Protein AF-A0ABC8KIW2-F1 (afdb_monomer_lite)

pLDDT: mean 92.4, std 3.96, range [75.5, 97.75]

Structure (mmCIF, N/CA/C/O backbone):
data_AF-A0ABC8KIW2-F1
#
_entry.id   AF-A0ABC8KIW2-F1
#
loop_
_atom_site.group_PDB
_atom_site.id
_atom_site.type_symbol
_atom_site.label_atom_id
_atom_site.label_alt_id
_atom_site.label_comp_id
_atom_site.label_asym_id
_atom_site.label_entity_id
_atom_site.label_seq_id
_atom_site.pdbx_PDB_ins_code
_atom_site.Cartn_x
_atom_site.Cartn_y
_atom_site.Cartn_z
_atom_site.occupancy
_atom_site.B_iso_or_equiv
_atom_site.auth_seq_id
_atom_site.auth_comp_id
_atom_site.auth_asym_id
_atom_site.auth_atom_id
_atom_site.pdbx_PDB_model_num
ATOM 1 N N . PRO A 1 1 ? -8.248 9.625 -2.676 1.00 75.50 1 PRO A N 1
ATOM 2 C CA . PRO A 1 1 ? -8.305 8.141 -2.552 1.00 75.50 1 PRO A CA 1
ATOM 3 C C . PRO A 1 1 ? -7.115 7.645 -1.723 1.00 75.50 1 PRO A C 1
ATOM 5 O O . PRO A 1 1 ? -6.129 8.363 -1.649 1.00 75.50 1 PRO A O 1
ATOM 8 N N . TYR A 1 2 ? -7.185 6.462 -1.115 1.00 84.50 2 TYR A N 1
ATOM 9 C CA . TYR A 1 2 ? -6.070 5.887 -0.351 1.00 84.50 2 TYR A CA 1
ATOM 10 C C . TYR A 1 2 ? -5.648 4.572 -0.984 1.00 84.50 2 TYR A C 1
ATOM 12 O O . TYR A 1 2 ? -6.501 3.802 -1.423 1.00 84.50 2 TYR A O 1
ATOM 20 N N . ALA A 1 3 ? -4.345 4.334 -1.056 1.00 90.50 3 ALA A N 1
ATOM 21 C CA . ALA A 1 3 ? -3.795 3.145 -1.678 1.00 90.50 3 ALA A CA 1
ATOM 22 C C . ALA A 1 3 ? -2.514 2.730 -0.958 1.00 90.50 3 ALA A C 1
ATOM 24 O O . ALA A 1 3 ? -1.725 3.585 -0.564 1.00 90.50 3 ALA A O 1
ATOM 25 N N . VAL A 1 4 ? -2.326 1.420 -0.813 1.00 92.06 4 VAL A N 1
ATOM 26 C CA . VAL A 1 4 ? -1.154 0.818 -0.174 1.00 92.06 4 VAL A CA 1
ATOM 27 C C . VAL A 1 4 ? -0.405 0.008 -1.220 1.00 92.06 4 VAL A C 1
ATOM 29 O O . VAL A 1 4 ? -0.997 -0.817 -1.921 1.00 92.06 4 VAL A O 1
ATOM 32 N N . ALA A 1 5 ? 0.897 0.259 -1.342 1.00 92.25 5 ALA A N 1
ATOM 33 C CA . ALA A 1 5 ? 1.755 -0.412 -2.309 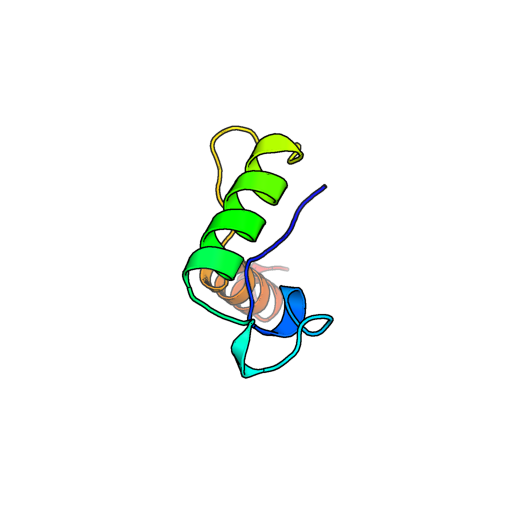1.00 92.25 5 ALA A CA 1
ATOM 34 C C . ALA A 1 5 ? 2.015 -1.865 -1.877 1.00 92.25 5 ALA A C 1
ATOM 36 O O . ALA A 1 5 ? 2.939 -2.156 -1.124 1.00 92.25 5 ALA A O 1
ATOM 37 N N . THR A 1 6 ? 1.175 -2.783 -2.352 1.00 89.12 6 THR A N 1
ATOM 38 C CA . THR A 1 6 ? 1.336 -4.232 -2.169 1.00 89.12 6 THR A CA 1
ATOM 39 C C . THR A 1 6 ? 1.653 -4.898 -3.505 1.00 89.12 6 THR A C 1
ATOM 41 O O . THR A 1 6 ? 1.408 -4.328 -4.566 1.00 89.12 6 THR A O 1
ATOM 44 N N . LYS A 1 7 ? 2.104 -6.158 -3.490 1.00 85.06 7 LYS A N 1
ATOM 45 C CA . LYS A 1 7 ? 2.262 -6.938 -4.733 1.00 85.06 7 LYS A CA 1
ATOM 46 C C . LYS A 1 7 ? 0.950 -7.073 -5.522 1.00 85.06 7 LYS A C 1
ATOM 48 O O . LYS A 1 7 ? 0.983 -7.164 -6.745 1.00 85.06 7 LYS A O 1
ATOM 53 N N . LEU A 1 8 ? -0.202 -7.045 -4.840 1.00 89.50 8 LEU A N 1
ATOM 54 C CA . LEU A 1 8 ? -1.519 -7.083 -5.483 1.00 89.50 8 LEU A CA 1
ATOM 55 C C . LEU A 1 8 ? -1.861 -5.785 -6.221 1.00 89.50 8 LEU A C 1
ATOM 57 O O . LEU A 1 8 ? -2.587 -5.832 -7.210 1.00 89.50 8 LEU A O 1
ATOM 61 N N . ALA A 1 9 ? -1.303 -4.644 -5.806 1.00 90.94 9 ALA A N 1
ATOM 62 C CA . ALA A 1 9 ? -1.496 -3.375 -6.508 1.00 90.94 9 ALA A CA 1
ATOM 63 C C . ALA A 1 9 ? -0.984 -3.430 -7.963 1.00 90.94 9 ALA A C 1
ATOM 65 O O . ALA A 1 9 ? -1.518 -2.757 -8.843 1.00 90.94 9 ALA A O 1
ATOM 66 N N . LEU A 1 10 ? 0.006 -4.289 -8.224 1.00 94.31 10 LEU A N 1
ATOM 67 C CA . LEU A 1 10 ? 0.606 -4.515 -9.538 1.00 94.31 10 LEU A CA 1
ATOM 68 C C . LEU A 1 10 ? 0.153 -5.834 -10.186 1.00 94.31 10 LEU A C 1
ATOM 70 O O . LEU A 1 10 ? 0.760 -6.287 -11.151 1.00 94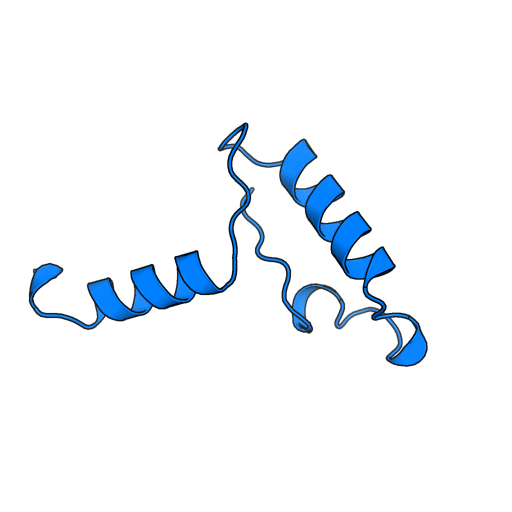.31 10 LEU A O 1
ATOM 74 N N . ALA A 1 11 ? -0.913 -6.472 -9.686 1.00 94.19 11 ALA A N 1
ATOM 75 C CA . ALA A 1 11 ? -1.360 -7.779 -10.184 1.00 94.19 11 ALA A CA 1
ATOM 76 C C . ALA A 1 11 ? -1.792 -7.765 -11.661 1.00 94.19 11 ALA A C 1
ATOM 78 O O . ALA A 1 11 ? -1.785 -8.808 -12.310 1.00 94.19 11 ALA A O 1
ATOM 79 N N . HIS A 1 12 ? -2.143 -6.590 -12.188 1.00 93.44 12 HIS A N 1
ATOM 80 C CA . HIS A 1 12 ? -2.485 -6.387 -13.594 1.00 93.44 12 HIS A CA 1
ATOM 81 C C . HIS A 1 12 ? -1.262 -6.398 -14.529 1.00 93.44 12 HIS A C 1
ATOM 83 O O . HIS A 1 12 ? -1.437 -6.514 -15.738 1.00 93.44 12 HIS A O 1
ATOM 89 N N . LEU A 1 13 ? -0.046 -6.286 -13.986 1.00 94.94 13 LEU A N 1
ATOM 90 C CA . LEU A 1 13 ? 1.204 -6.388 -14.737 1.00 94.94 13 LEU A CA 1
ATOM 91 C C . LEU A 1 13 ? 1.677 -7.842 -14.815 1.00 94.94 13 LEU A C 1
ATOM 93 O O . LEU A 1 13 ? 1.397 -8.652 -13.913 1.00 94.94 13 LEU A O 1
ATOM 97 N N . ALA A 1 14 ? 2.440 -8.164 -15.862 1.00 95.69 14 ALA A N 1
ATOM 98 C CA . ALA A 1 14 ? 3.128 -9.446 -15.962 1.00 95.69 14 ALA A CA 1
ATOM 99 C C . ALA A 1 14 ? 4.173 -9.580 -14.843 1.00 95.69 14 ALA A C 1
ATOM 101 O O . ALA A 1 14 ? 4.698 -8.588 -14.347 1.00 95.69 14 ALA A O 1
ATOM 102 N N . GLU A 1 15 ? 4.493 -10.806 -14.425 1.00 92.50 15 GLU A N 1
ATOM 103 C CA . GLU A 1 15 ? 5.335 -11.035 -13.240 1.00 92.50 15 GLU A CA 1
ATOM 104 C C . GLU A 1 15 ? 6.717 -10.368 -13.334 1.00 92.50 15 GLU A C 1
ATOM 106 O O . GLU A 1 15 ? 7.144 -9.726 -12.377 1.00 92.50 15 GLU A O 1
ATOM 111 N N . GLY A 1 16 ? 7.366 -10.426 -14.503 1.00 94.31 16 GLY A N 1
ATOM 112 C CA . GLY A 1 16 ? 8.658 -9.769 -14.744 1.00 94.31 16 GLY A CA 1
ATOM 113 C C . GLY A 1 16 ? 8.611 -8.235 -14.739 1.00 94.31 16 GLY A C 1
ATOM 114 O O . GLY A 1 16 ? 9.656 -7.598 -14.657 1.00 94.31 16 GLY A O 1
ATOM 115 N N . GLU A 1 17 ? 7.419 -7.639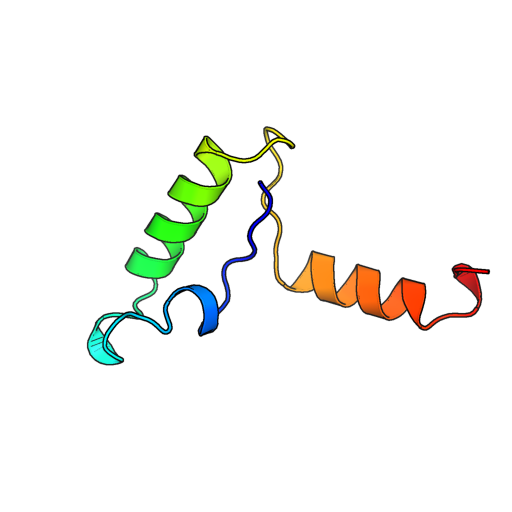 -14.798 1.00 94.50 17 GLU A N 1
ATOM 116 C CA . GLU A 1 17 ? 7.202 -6.186 -14.781 1.00 94.50 17 GLU A CA 1
ATOM 117 C C . GLU A 1 17 ? 6.820 -5.665 -13.385 1.00 94.50 17 GLU A C 1
ATOM 119 O O . GLU A 1 17 ? 6.744 -4.456 -13.172 1.00 94.50 17 GLU A O 1
ATOM 124 N N . ARG A 1 18 ? 6.603 -6.551 -12.401 1.00 94.06 18 ARG A N 1
ATOM 125 C CA . ARG A 1 18 ? 6.285 -6.192 -11.004 1.00 94.06 18 ARG A CA 1
ATOM 126 C C . ARG A 1 18 ? 7.552 -5.839 -10.219 1.00 94.06 18 ARG A C 1
ATOM 128 O O . ARG A 1 18 ? 7.819 -6.409 -9.162 1.00 94.06 18 ARG A O 1
ATOM 135 N N . THR A 1 19 ? 8.351 -4.940 -10.778 1.00 94.06 19 THR A N 1
ATOM 136 C CA . THR A 1 19 ? 9.651 -4.527 -10.244 1.00 94.06 19 THR A CA 1
ATOM 137 C C . THR A 1 19 ? 9.510 -3.510 -9.109 1.00 94.06 19 THR A C 1
ATOM 139 O O . THR A 1 19 ? 8.445 -2.921 -8.899 1.00 94.06 19 THR A O 1
ATOM 142 N N . ASP A 1 20 ? 10.609 -3.257 -8.394 1.00 92.69 20 ASP A N 1
ATOM 143 C CA . ASP A 1 20 ? 10.659 -2.210 -7.366 1.00 92.69 20 ASP A CA 1
ATOM 144 C C . ASP A 1 20 ? 10.400 -0.815 -7.958 1.00 92.69 20 ASP A C 1
ATOM 146 O O . ASP A 1 20 ? 9.697 -0.007 -7.352 1.00 92.69 20 ASP A O 1
ATOM 150 N N . ASP A 1 21 ? 10.860 -0.555 -9.184 1.00 95.25 21 ASP A N 1
ATOM 151 C CA . ASP A 1 21 ? 10.570 0.695 -9.896 1.00 95.25 21 ASP A CA 1
ATOM 152 C C . ASP A 1 21 ? 9.069 0.858 -10.183 1.00 95.25 21 ASP A C 1
ATOM 154 O O . ASP A 1 21 ? 8.519 1.954 -10.041 1.00 95.25 21 ASP A O 1
ATOM 158 N N . ALA A 1 22 ? 8.369 -0.230 -10.524 1.00 94.81 22 ALA A N 1
ATOM 159 C CA . ALA A 1 22 ? 6.917 -0.207 -10.692 1.00 94.81 22 ALA A CA 1
ATOM 160 C C . ALA A 1 22 ? 6.198 0.099 -9.364 1.00 94.81 22 ALA A C 1
ATOM 162 O O . ALA A 1 22 ? 5.212 0.844 -9.347 1.00 94.81 22 ALA A O 1
ATOM 163 N N . LEU A 1 23 ? 6.714 -0.404 -8.234 1.00 93.12 23 LEU A N 1
ATOM 164 C CA . LEU A 1 23 ? 6.213 -0.048 -6.902 1.00 93.12 23 LEU A CA 1
ATOM 165 C C . LEU A 1 23 ? 6.460 1.430 -6.576 1.00 93.12 23 LEU A C 1
ATOM 167 O O . LEU A 1 23 ? 5.559 2.088 -6.054 1.00 93.12 23 LEU A O 1
ATOM 171 N N . VAL A 1 24 ? 7.630 1.980 -6.913 1.00 93.81 24 VAL A N 1
ATOM 172 C CA . VAL A 1 24 ? 7.923 3.417 -6.759 1.00 93.81 24 VAL A CA 1
ATOM 173 C C . VAL A 1 24 ? 6.963 4.259 -7.603 1.00 93.81 24 VAL A C 1
ATOM 175 O O . VAL A 1 24 ? 6.385 5.226 -7.102 1.00 93.81 24 VAL A O 1
ATOM 178 N N . GLY A 1 25 ? 6.717 3.865 -8.855 1.00 93.81 25 GLY A N 1
ATOM 179 C CA . GLY A 1 25 ? 5.741 4.517 -9.730 1.00 93.81 25 GLY A CA 1
ATOM 180 C C . GLY A 1 25 ? 4.332 4.529 -9.130 1.00 93.81 25 GLY A C 1
ATOM 181 O O . GLY A 1 25 ? 3.680 5.576 -9.090 1.00 93.81 25 GLY A O 1
ATOM 182 N N . PHE A 1 26 ? 3.889 3.394 -8.585 1.00 93.94 26 PHE A N 1
ATOM 183 C CA . PHE A 1 26 ? 2.606 3.293 -7.890 1.00 93.94 26 PHE A CA 1
ATOM 184 C C . PHE A 1 26 ? 2.529 4.215 -6.666 1.00 93.94 26 PHE A C 1
ATOM 186 O O . PHE A 1 26 ? 1.538 4.929 -6.500 1.00 93.94 26 PHE A O 1
ATOM 193 N N . LYS A 1 27 ? 3.570 4.242 -5.824 1.00 92.56 27 LYS A N 1
ATOM 194 C CA . LYS A 1 27 ? 3.633 5.120 -4.643 1.00 92.56 27 LYS A CA 1
ATOM 19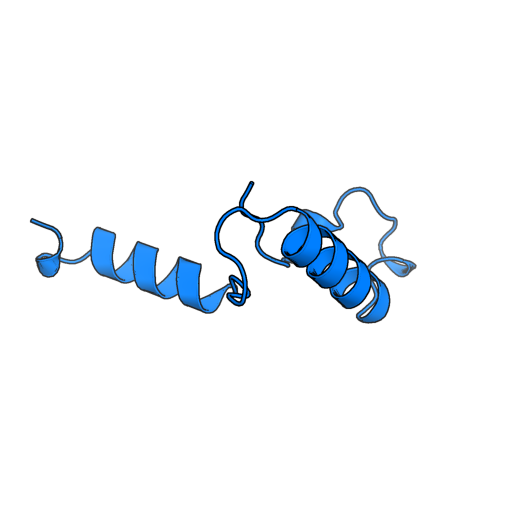5 C C . LYS A 1 27 ? 3.520 6.591 -5.030 1.00 92.56 27 LYS A C 1
ATOM 197 O O . LYS A 1 27 ? 2.717 7.314 -4.446 1.00 92.56 27 LYS A O 1
ATOM 202 N N . ASN A 1 28 ? 4.246 7.014 -6.063 1.00 93.00 28 ASN A N 1
ATOM 203 C CA . ASN A 1 28 ? 4.191 8.385 -6.573 1.00 93.00 28 ASN A CA 1
ATOM 204 C C . ASN A 1 28 ? 2.792 8.746 -7.087 1.00 93.00 28 ASN A C 1
ATOM 206 O O . ASN A 1 28 ? 2.262 9.812 -6.764 1.00 93.00 28 ASN A O 1
ATOM 210 N N . PHE A 1 29 ? 2.161 7.842 -7.841 1.00 92.19 29 PHE A N 1
ATOM 211 C CA . PHE A 1 29 ? 0.783 8.017 -8.294 1.00 92.19 29 PHE A CA 1
ATOM 212 C C . PHE A 1 29 ? -0.191 8.153 -7.114 1.00 92.19 29 PHE A C 1
ATOM 214 O O . PHE A 1 29 ? -1.015 9.072 -7.091 1.00 92.19 29 PHE A O 1
ATOM 221 N N . ALA A 1 30 ? -0.087 7.276 -6.114 1.00 92.31 30 ALA A N 1
ATOM 222 C CA . ALA A 1 30 ? -0.934 7.319 -4.927 1.00 92.31 30 ALA A CA 1
ATOM 223 C C . ALA A 1 30 ? -0.738 8.625 -4.136 1.00 92.31 30 ALA A C 1
ATOM 225 O O . ALA A 1 30 ? -1.720 9.283 -3.788 1.00 92.31 30 ALA A O 1
ATOM 226 N N . ALA A 1 31 ? 0.509 9.049 -3.919 1.00 91.44 31 ALA A N 1
ATOM 227 C CA . ALA A 1 31 ? 0.851 10.278 -3.203 1.00 91.44 31 ALA A CA 1
ATOM 228 C C . ALA A 1 31 ? 0.330 11.544 -3.909 1.00 91.44 31 ALA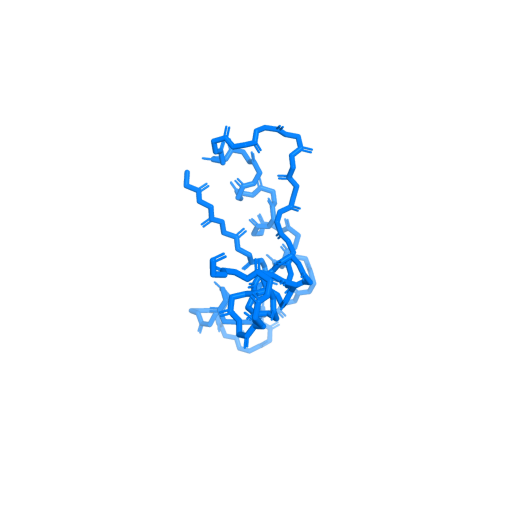 A C 1
ATOM 230 O O . ALA A 1 31 ? -0.178 12.465 -3.264 1.00 91.44 31 ALA A O 1
ATOM 231 N N . ALA A 1 3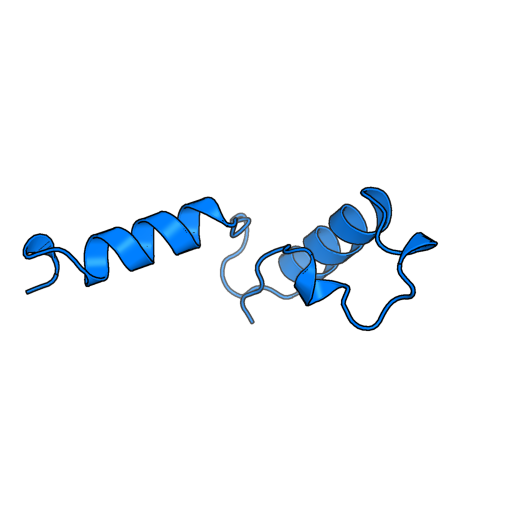2 ? 0.373 11.586 -5.243 1.00 92.12 32 ALA A N 1
ATOM 232 C CA . ALA A 1 32 ? -0.182 12.704 -6.003 1.00 92.12 32 ALA A CA 1
ATOM 233 C C . ALA A 1 32 ? -1.710 12.823 -5.820 1.00 92.12 32 ALA A C 1
ATOM 235 O O . ALA A 1 32 ? -2.246 13.928 -5.683 1.00 92.12 32 ALA A O 1
ATOM 236 N N . ASN A 1 33 ? -2.408 11.687 -5.737 1.00 91.94 33 ASN A N 1
ATOM 237 C CA . ASN A 1 33 ? -3.872 11.615 -5.757 1.00 91.94 33 ASN A CA 1
ATOM 238 C C . ASN A 1 33 ? -4.525 11.425 -4.374 1.00 91.94 33 ASN A C 1
ATOM 240 O O . ASN A 1 33 ? -5.754 11.439 -4.269 1.00 91.94 33 ASN A O 1
ATOM 244 N N . THR A 1 34 ? -3.748 11.243 -3.304 1.00 90.56 34 THR A N 1
ATOM 245 C CA . THR A 1 34 ? -4.299 11.010 -1.960 1.00 90.56 34 THR A CA 1
ATOM 246 C C . THR A 1 34 ? -4.908 12.261 -1.334 1.00 90.56 34 THR A C 1
ATOM 248 O O . THR A 1 34 ? -4.501 13.385 -1.635 1.00 90.56 34 THR A O 1
ATOM 251 N N . ASN A 1 35 ? -5.878 12.061 -0.439 1.00 90.69 35 ASN A N 1
ATOM 252 C CA . ASN A 1 35 ? -6.484 13.144 0.340 1.00 90.69 35 ASN A CA 1
ATOM 253 C C . ASN A 1 35 ? -5.592 13.545 1.531 1.00 90.69 35 ASN A C 1
ATOM 255 O O . ASN A 1 35 ? -5.555 14.716 1.895 1.00 90.69 35 ASN A O 1
ATOM 259 N N . LEU A 1 36 ? -4.848 12.594 2.111 1.00 86.25 36 LEU A N 1
ATOM 260 C CA . LEU A 1 36 ? -3.917 12.840 3.215 1.00 86.25 36 LEU A CA 1
ATOM 261 C C . LEU A 1 36 ? -2.553 13.228 2.645 1.00 86.25 36 LEU A C 1
ATOM 263 O O . LEU A 1 36 ? -1.731 12.375 2.317 1.00 86.25 36 LEU A O 1
ATOM 267 N N . LYS A 1 37 ? -2.338 14.531 2.461 1.00 88.31 37 LYS A N 1
ATOM 268 C CA . LYS A 1 37 ? -1.091 15.052 1.893 1.00 88.31 37 LYS A CA 1
ATOM 269 C C . LYS A 1 37 ? 0.068 14.891 2.878 1.00 88.31 37 LYS A C 1
ATOM 271 O O . LYS A 1 37 ? -0.088 15.151 4.065 1.00 88.31 37 LYS A O 1
ATOM 276 N N . GLY A 1 38 ? 1.228 14.486 2.362 1.00 88.69 38 GLY A N 1
ATOM 277 C CA . GLY A 1 38 ? 2.444 14.285 3.157 1.00 88.69 38 GLY A CA 1
ATOM 278 C C . GLY A 1 38 ? 2.506 12.960 3.923 1.00 88.69 38 GLY A C 1
ATOM 279 O O . GLY A 1 38 ? 3.486 12.735 4.622 1.00 88.69 38 GLY A O 1
ATOM 280 N N . ILE A 1 39 ? 1.501 12.088 3.777 1.00 89.44 39 ILE A N 1
ATOM 281 C CA . ILE A 1 39 ? 1.473 10.758 4.394 1.00 89.44 39 ILE A CA 1
ATOM 282 C C . ILE A 1 39 ? 1.545 9.688 3.301 1.00 89.44 39 ILE A C 1
ATOM 284 O O . ILE A 1 39 ? 0.730 9.680 2.376 1.00 89.44 39 ILE A O 1
ATOM 288 N N . GLU A 1 40 ? 2.503 8.771 3.426 1.00 90.06 40 GLU A N 1
ATOM 289 C CA . GLU A 1 40 ? 2.534 7.519 2.668 1.00 90.06 40 GLU A CA 1
ATOM 290 C C . GLU A 1 40 ? 1.904 6.423 3.527 1.00 90.06 40 GLU A C 1
ATOM 292 O O . GLU A 1 40 ? 2.373 6.166 4.629 1.00 90.06 40 GLU A O 1
ATOM 297 N N . LEU A 1 41 ? 0.842 5.789 3.025 1.00 90.94 41 LEU A N 1
ATOM 298 C CA . LEU A 1 41 ? 0.251 4.626 3.683 1.00 90.94 41 LEU A CA 1
ATOM 299 C C . LEU A 1 41 ? 1.012 3.362 3.287 1.00 90.94 41 LEU A C 1
ATOM 301 O O . LEU A 1 41 ? 1.151 3.038 2.102 1.00 90.94 41 LEU A O 1
ATOM 305 N N . THR A 1 42 ? 1.454 2.625 4.293 1.00 91.75 42 THR A N 1
ATOM 306 C CA . THR A 1 42 ? 2.246 1.406 4.166 1.00 91.75 42 THR A CA 1
ATOM 307 C C . THR A 1 42 ? 1.445 0.173 4.580 1.00 91.75 42 THR A C 1
ATOM 309 O O . THR A 1 42 ? 0.317 0.255 5.068 1.00 91.75 42 THR A O 1
ATOM 312 N N . VAL A 1 43 ? 2.024 -1.009 4.360 1.00 92.75 43 VAL A N 1
ATOM 313 C CA . VAL A 1 43 ? 1.433 -2.271 4.830 1.00 92.75 43 VAL A CA 1
ATOM 314 C C . VAL A 1 43 ? 1.388 -2.356 6.355 1.00 92.75 43 VAL A C 1
ATOM 316 O O . VAL A 1 43 ? 0.460 -2.958 6.891 1.00 92.75 43 VAL A O 1
ATOM 319 N N . ASP A 1 44 ? 2.331 -1.710 7.043 1.00 94.69 44 ASP A N 1
ATOM 320 C CA . ASP A 1 44 ? 2.406 -1.711 8.503 1.00 94.69 44 ASP A CA 1
ATOM 321 C C . ASP A 1 44 ? 1.283 -0.872 9.113 1.00 94.69 44 ASP A C 1
ATOM 323 O O . ASP A 1 44 ? 0.685 -1.274 10.108 1.00 94.69 44 ASP A O 1
ATOM 327 N N . ASP A 1 45 ? 0.912 0.241 8.473 1.00 93.88 45 ASP A N 1
ATOM 328 C CA . ASP A 1 45 ? -0.244 1.039 8.893 1.00 93.88 45 ASP A CA 1
ATOM 329 C C . ASP A 1 45 ? -1.530 0.205 8.856 1.00 93.88 45 ASP A C 1
ATOM 331 O O . ASP A 1 45 ? -2.331 0.236 9.790 1.00 93.88 45 ASP A O 1
ATOM 335 N N . VAL A 1 46 ? -1.707 -0.607 7.806 1.00 93.44 46 VAL A N 1
ATOM 336 C CA . VAL A 1 46 ? -2.848 -1.530 7.701 1.00 93.44 46 VAL A CA 1
ATOM 337 C C . VAL A 1 46 ? -2.772 -2.615 8.771 1.00 93.44 46 VAL A C 1
ATOM 339 O O . VAL A 1 46 ? -3.778 -2.890 9.422 1.00 93.44 46 VAL A O 1
ATOM 342 N N . ALA A 1 47 ? -1.601 -3.222 8.975 1.00 95.50 47 ALA A N 1
ATOM 343 C CA . ALA A 1 47 ? -1.413 -4.268 9.976 1.00 95.50 47 ALA A CA 1
ATOM 344 C C . ALA A 1 47 ? -1.729 -3.763 11.394 1.00 95.50 47 ALA A C 1
ATOM 346 O O . ALA A 1 47 ? -2.448 -4.432 12.135 1.00 95.50 47 ALA A O 1
ATOM 347 N N . ASN A 1 48 ? -1.268 -2.560 11.740 1.00 96.50 48 ASN A N 1
ATOM 348 C CA . ASN A 1 48 ? -1.531 -1.923 13.028 1.00 96.50 48 ASN A CA 1
ATOM 349 C C . ASN A 1 48 ? -3.019 -1.617 13.223 1.00 96.50 48 ASN A C 1
ATOM 351 O O . ASN A 1 48 ? -3.564 -1.889 14.292 1.00 96.50 48 ASN A O 1
ATOM 355 N N . VAL A 1 49 ? -3.701 -1.108 12.192 1.00 95.12 49 VAL A N 1
ATOM 356 C CA . VAL A 1 49 ? -5.151 -0.867 12.253 1.00 95.12 49 VAL A CA 1
ATOM 357 C C . VAL A 1 49 ? -5.914 -2.174 12.453 1.00 95.12 49 VAL A C 1
ATOM 359 O O . VAL A 1 49 ? -6.810 -2.232 13.289 1.00 95.12 49 VAL A O 1
ATOM 362 N N . VAL A 1 50 ? -5.557 -3.235 11.726 1.00 95.88 50 VAL A N 1
ATOM 363 C CA . VAL A 1 50 ? -6.197 -4.550 11.885 1.00 95.88 50 VAL A CA 1
ATOM 364 C C . VAL A 1 50 ? -5.966 -5.104 13.291 1.00 95.88 50 VAL A C 1
ATOM 366 O O . VAL A 1 50 ? -6.906 -5.620 13.891 1.00 95.88 50 VAL A O 1
ATOM 369 N N . LEU A 1 51 ? -4.754 -4.965 13.837 1.00 97.06 51 LEU A N 1
ATOM 370 C CA . LEU A 1 51 ? -4.437 -5.389 15.201 1.00 97.06 51 LEU A CA 1
ATOM 371 C C . LEU A 1 51 ? -5.268 -4.627 16.240 1.00 97.06 51 LEU A C 1
ATOM 373 O O . LEU A 1 51 ? -5.850 -5.255 17.120 1.00 97.06 51 LEU A O 1
ATOM 377 N N . PHE A 1 52 ? -5.357 -3.301 16.114 1.00 97.75 52 PHE A N 1
ATOM 378 C CA . PHE A 1 52 ? -6.177 -2.465 16.990 1.00 97.75 52 PHE A CA 1
ATOM 379 C C . PHE A 1 52 ? -7.654 -2.868 16.928 1.00 97.75 52 PHE A C 1
ATOM 381 O O . PHE A 1 52 ? -8.269 -3.114 17.957 1.00 97.75 52 PHE A O 1
ATOM 388 N N . LEU A 1 53 ? -8.220 -3.009 15.726 1.00 97.38 53 LEU A N 1
ATOM 389 C CA . LEU A 1 53 ? -9.625 -3.399 15.549 1.00 97.38 53 LEU A CA 1
ATOM 390 C C . LEU A 1 53 ? -9.937 -4.805 16.078 1.00 97.38 53 LEU A C 1
ATOM 392 O O . LEU A 1 53 ? -11.083 -5.096 16.410 1.00 97.38 53 LEU A O 1
ATOM 396 N N . ALA A 1 54 ? -8.945 -5.692 16.123 1.00 96.88 54 ALA A N 1
ATOM 397 C CA . ALA A 1 54 ? -9.091 -7.029 16.686 1.00 96.88 54 ALA A CA 1
ATOM 398 C C . ALA A 1 54 ? -8.909 -7.069 18.215 1.00 96.88 54 ALA A C 1
ATOM 400 O O . ALA A 1 54 ? -9.207 -8.097 18.825 1.00 96.88 54 ALA A O 1
ATOM 401 N N . SER A 1 55 ? -8.403 -5.997 18.832 1.00 97.00 55 SER A N 1
ATOM 402 C CA . SER A 1 55 ? -8.153 -5.924 20.271 1.00 97.00 55 SER A CA 1
ATOM 403 C C . SER A 1 55 ? -9.350 -5.344 21.034 1.00 97.00 55 SER A C 1
ATOM 405 O O . SER A 1 55 ? -10.225 -4.683 20.469 1.00 97.00 55 SER A O 1
ATOM 407 N N . ASP A 1 56 ? -9.371 -5.554 22.354 1.00 97.19 56 ASP A N 1
ATOM 408 C CA . ASP A 1 56 ? -10.369 -4.947 23.244 1.00 97.19 56 ASP A CA 1
ATOM 409 C C . ASP A 1 56 ? -10.205 -3.421 23.390 1.00 97.19 56 ASP A C 1
ATOM 411 O O . ASP A 1 56 ? -11.105 -2.765 23.909 1.00 97.19 56 ASP A O 1
ATOM 415 N N . GLU A 1 57 ? -9.103 -2.836 22.901 1.00 95.44 57 GLU A N 1
ATOM 416 C CA . GLU A 1 57 ? -8.879 -1.380 22.898 1.00 95.44 57 GLU A CA 1
ATOM 417 C C . GLU A 1 57 ? -9.807 -0.640 21.920 1.00 95.44 57 GLU A C 1
ATOM 419 O O . GLU A 1 57 ? -9.971 0.573 22.027 1.00 95.44 57 GLU A O 1
ATOM 424 N N . SER A 1 58 ? -10.408 -1.357 20.965 1.00 93.62 58 SER A N 1
ATOM 425 C CA . SER A 1 58 ? -11.300 -0.797 19.942 1.00 93.62 58 SER A CA 1
ATOM 426 C C . SER A 1 58 ? -12.777 -0.701 20.353 1.00 93.62 58 SER A C 1
ATOM 428 O O . SER A 1 58 ? -13.609 -0.319 19.524 1.00 93.62 58 SER A O 1
ATOM 430 N N . ARG A 1 59 ? -13.113 -1.061 21.600 1.00 80.44 59 ARG A N 1
ATOM 431 C CA . ARG A 1 59 ? -14.484 -1.061 22.139 1.00 80.44 59 ARG A CA 1
ATOM 432 C C . ARG A 1 59 ? -14.874 0.239 22.833 1.00 80.44 59 ARG A C 1
ATOM 434 O O . ARG A 1 59 ? -14.027 0.822 23.542 1.00 80.44 59 ARG A O 1
#

Sequence (59 aa):
PYAVATKLALAHLAEGERTDDALVGFKNFAAANTNLKGIELTVDDVANVVLFLASDESR

Organism: Eruca vesicaria subsp. sativa (NCBI:txid29727)

Foldseek 3Di:
DADEQDLVVCVVDDPVPSDVVVSVVVQVVRQVPDPDHPDGDYPVNVVVVVVCCPDPVVD

Secondary structure (DSSP, 8-state):
------GGGGTTS-GGG--HHHHHHHHHHHHHH-SSTT----HHHHHHHHHHHHSGGG-

Radius of gyration: 13.95 Å; chains: 1; bounding box: 25×26×39 Å